Protein AF-A0A6V8P8W8-F1 (afdb_monomer)

Secondary structure (DSSP, 8-state):
-EEEEEEEETTEEEEEEEE--TT---SHHHHHHHHHHHS-S-HHHHHHHHHHHHHHHTT-S-SSS--GGGS-HHHHHHHHHHTT-----EEEEEE-------

Nearest PDB structures (foldseek):
  4ym7-assembly2_BA  TM=2.362E-01  e=5.178E-01  Saccharomyces cerevisiae
  4c2m-assembly1_A  TM=2.405E-01  e=5.519E-01  Saccharomyces cerevisiae
  3pnd-assembly1_A  TM=4.624E-01  e=9.126E+00  Salmonella enterica subsp. enterica serovar Typhimurium

Sequence (102 aa):
MVIRVTGVKSEEGIEYTISYPYTHFITEEERLEIYKKFGTINIWVGLPAIVGAKMCVEGEAEKGVIGPECLDPIKFLKKMADMGAPVKFRETVSKEIIISQK

Organism: NCBI:txid2754717

Mean predicted aligned error: 5.86 Å

Radius of gyration: 18.06 Å; Cα contacts (8 Å, |Δi|>4): 101; chains: 1; bounding box: 49×24×55 Å

Solvent-accessible surface area (backbone atoms only — not comparable to full-atom values): 6368 Å² total; per-residue (Å²): 85,74,49,76,47,75,51,72,57,94,91,34,53,34,37,44,33,45,33,36,69,86,57,75,54,77,43,71,63,58,39,49,54,39,25,74,74,67,78,42,76,74,46,86,60,59,49,57,52,52,48,52,51,49,33,51,75,72,64,67,38,80,87,77,96,74,60,80,86,67,41,57,63,68,61,52,52,47,50,43,38,75,74,67,44,90,81,70,72,48,77,47,80,49,70,69,85,85,85,81,86,133

pLDDT: mean 87.24, std 9.89, range [54.19, 97.19]

Foldseek 3Di:
DKDWDWDADPNWTKIKIKDDPPCVVVDPVSQVVCCVLPVHSPCVVVLLVVLVVVCVVVVQFDDDDDDPVRGDVVSSLVVSVVSPDPSDIDMDMDTDDDDDDD

Structure (mmCIF, N/CA/C/O backbone):
data_AF-A0A6V8P8W8-F1
#
_entry.id   AF-A0A6V8P8W8-F1
#
loop_
_atom_site.group_PDB
_atom_site.id
_atom_site.type_symbol
_atom_site.label_atom_id
_atom_site.label_alt_id
_atom_site.label_comp_id
_atom_site.label_asym_id
_atom_site.label_entity_id
_atom_site.label_seq_id
_atom_site.pdbx_PDB_ins_code
_atom_site.Cartn_x
_atom_site.Cartn_y
_atom_site.Cartn_z
_atom_site.occupancy
_atom_site.B_iso_or_equiv
_atom_site.auth_seq_id
_atom_site.auth_comp_id
_atom_site.auth_asym_id
_atom_site.auth_atom_id
_atom_site.pdbx_PDB_model_num
ATOM 1 N N . MET A 1 1 ? 10.810 -2.804 3.176 1.00 77.00 1 MET A N 1
ATOM 2 C CA . MET A 1 1 ? 10.530 -3.560 1.941 1.00 77.00 1 MET A CA 1
ATOM 3 C C . MET A 1 1 ? 11.041 -2.769 0.750 1.00 77.00 1 MET A C 1
ATOM 5 O O . MET A 1 1 ? 10.954 -1.549 0.767 1.00 77.00 1 MET A O 1
ATOM 9 N N . VAL A 1 2 ? 11.603 -3.435 -0.253 1.00 87.12 2 VAL A N 1
ATOM 10 C CA . VAL A 1 2 ? 12.023 -2.805 -1.510 1.00 87.12 2 VAL A CA 1
ATOM 11 C C . VAL A 1 2 ? 11.458 -3.643 -2.647 1.00 87.12 2 VAL A C 1
ATOM 13 O O . VAL A 1 2 ? 11.590 -4.862 -2.617 1.00 87.12 2 VAL A O 1
ATOM 16 N N . ILE A 1 3 ? 10.817 -2.990 -3.608 1.00 91.06 3 ILE A N 1
ATOM 17 C CA . ILE A 1 3 ? 10.306 -3.584 -4.839 1.00 91.06 3 ILE A CA 1
ATOM 18 C C . ILE A 1 3 ? 11.128 -2.996 -5.979 1.00 91.06 3 ILE A C 1
ATOM 20 O O . ILE A 1 3 ? 11.268 -1.777 -6.071 1.00 91.06 3 ILE A O 1
ATOM 24 N N . ARG A 1 4 ? 11.682 -3.862 -6.826 1.00 95.12 4 ARG A N 1
ATOM 25 C CA . ARG A 1 4 ? 12.401 -3.471 -8.039 1.00 95.12 4 ARG A CA 1
ATOM 26 C C . ARG A 1 4 ? 11.689 -4.055 -9.242 1.00 95.12 4 ARG A C 1
ATOM 28 O O . ARG A 1 4 ? 11.331 -5.230 -9.222 1.00 95.12 4 ARG A O 1
ATOM 35 N N . VAL A 1 5 ? 11.493 -3.232 -10.259 1.00 94.31 5 VAL A N 1
ATOM 36 C CA . VAL A 1 5 ? 10.854 -3.603 -11.516 1.00 94.31 5 VAL A CA 1
ATOM 37 C C . VAL A 1 5 ? 11.754 -3.132 -12.644 1.00 94.31 5 VAL A C 1
ATOM 39 O O . VAL A 1 5 ? 12.014 -1.938 -12.771 1.00 94.31 5 VAL A O 1
ATOM 42 N N . THR A 1 6 ? 12.227 -4.066 -13.459 1.00 94.88 6 THR A N 1
ATOM 43 C CA . THR A 1 6 ? 12.979 -3.777 -14.681 1.00 94.88 6 THR A CA 1
ATOM 44 C C . THR A 1 6 ? 12.064 -3.917 -15.891 1.00 94.88 6 THR A C 1
ATOM 46 O O . THR A 1 6 ? 11.154 -4.747 -15.913 1.00 94.88 6 THR A O 1
ATOM 49 N N . GLY A 1 7 ? 12.283 -3.086 -16.903 1.00 92.88 7 GLY A N 1
ATOM 50 C CA . GLY A 1 7 ? 11.491 -3.112 -18.123 1.00 92.88 7 GLY A CA 1
ATOM 51 C C . GLY A 1 7 ? 12.074 -2.232 -19.217 1.00 92.88 7 GLY A C 1
ATOM 52 O O . GLY A 1 7 ? 13.188 -1.722 -19.104 1.00 92.88 7 GLY A O 1
ATOM 53 N N . VAL A 1 8 ? 11.298 -2.056 -20.282 1.00 92.19 8 VAL A N 1
ATOM 54 C CA . VAL A 1 8 ? 11.647 -1.196 -21.415 1.00 92.19 8 VAL A CA 1
ATOM 55 C C . VAL A 1 8 ? 10.609 -0.089 -21.523 1.00 92.19 8 VAL A C 1
ATOM 57 O O . VAL A 1 8 ? 9.407 -0.359 -21.531 1.00 92.19 8 VAL A O 1
ATOM 60 N N . LYS A 1 9 ? 11.062 1.160 -21.623 1.00 88.31 9 LYS A N 1
ATOM 61 C CA . LYS A 1 9 ? 10.210 2.327 -21.864 1.00 88.31 9 LYS A CA 1
ATOM 62 C C . LYS A 1 9 ? 10.820 3.140 -22.994 1.00 88.31 9 LYS A C 1
ATOM 64 O O . LYS A 1 9 ? 11.960 3.566 -22.883 1.00 88.31 9 LYS A O 1
ATOM 69 N N . SER A 1 10 ? 10.065 3.343 -24.074 1.00 88.25 10 SER A N 1
ATOM 70 C CA . SER A 1 10 ? 10.552 4.057 -25.265 1.00 88.25 10 SER A CA 1
ATOM 71 C C . SER A 1 10 ? 11.868 3.481 -25.815 1.00 88.25 10 SER A C 1
ATOM 73 O O . SER A 1 10 ? 12.787 4.234 -26.099 1.00 88.25 10 SER A O 1
ATOM 75 N N . GLU A 1 11 ? 11.957 2.147 -25.921 1.00 87.00 11 GLU A N 1
ATOM 76 C CA . GLU A 1 11 ? 13.149 1.392 -26.373 1.00 87.00 11 GLU A CA 1
ATOM 77 C C . GLU A 1 11 ? 14.359 1.426 -25.421 1.00 87.00 11 GLU A C 1
ATOM 79 O O . GLU A 1 11 ? 15.378 0.791 -25.684 1.00 87.00 11 GLU A O 1
ATOM 84 N N . GLU A 1 12 ? 14.242 2.088 -24.271 1.00 86.94 12 GLU A N 1
ATOM 85 C CA . GLU A 1 12 ? 15.320 2.219 -23.296 1.00 86.94 12 GLU A CA 1
ATOM 86 C C . GLU A 1 12 ? 15.095 1.288 -22.101 1.00 86.94 12 GLU A C 1
ATOM 88 O O . GLU A 1 12 ? 13.990 1.212 -21.550 1.00 86.94 12 GLU A O 1
ATOM 93 N N . GLY A 1 13 ? 16.154 0.594 -21.676 1.00 89.81 13 GLY A N 1
ATOM 94 C CA . GLY A 1 13 ? 16.150 -0.185 -20.440 1.00 89.81 13 GLY A CA 1
ATOM 95 C C . GLY A 1 13 ? 15.994 0.731 -19.225 1.00 89.81 13 GLY A C 1
ATOM 96 O O . GLY A 1 13 ? 16.778 1.664 -19.029 1.00 89.81 13 GLY A O 1
ATOM 97 N N . ILE A 1 14 ? 14.974 0.468 -18.409 1.00 94.69 14 ILE A N 1
ATOM 98 C CA . ILE A 1 14 ? 14.644 1.252 -17.218 1.00 94.69 14 ILE A CA 1
ATOM 99 C C . ILE A 1 14 ? 14.420 0.331 -16.020 1.00 94.69 14 ILE A C 1
ATOM 101 O O . ILE A 1 14 ? 13.804 -0.731 -16.131 1.00 94.69 14 ILE A O 1
ATOM 105 N N . GLU A 1 15 ? 14.899 0.752 -14.855 1.00 95.50 15 GLU A N 1
ATOM 106 C CA . GLU A 1 15 ? 14.595 0.125 -13.575 1.00 95.50 15 GLU A CA 1
ATOM 107 C C . GLU A 1 1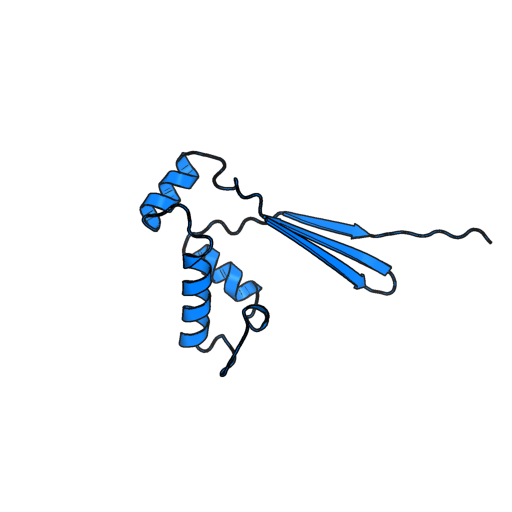5 ? 13.877 1.137 -12.678 1.00 95.50 15 GLU A C 1
ATOM 109 O O . GLU A 1 15 ? 14.354 2.245 -12.418 1.00 95.50 15 GLU A O 1
ATOM 114 N N . TYR A 1 16 ? 12.710 0.731 -12.189 1.00 94.75 16 TYR A N 1
ATOM 115 C CA . TYR A 1 16 ? 11.974 1.418 -11.143 1.00 94.75 16 TYR A CA 1
ATOM 116 C C . TYR A 1 16 ? 12.194 0.688 -9.825 1.00 94.75 16 TYR A C 1
ATOM 118 O O . TYR A 1 16 ? 11.920 -0.506 -9.700 1.00 94.75 16 TYR A O 1
ATOM 126 N N . THR A 1 17 ? 12.649 1.417 -8.814 1.00 94.06 17 THR A N 1
ATOM 127 C CA . THR A 1 17 ? 12.751 0.921 -7.446 1.00 94.06 17 THR A CA 1
ATOM 128 C C . THR A 1 17 ? 11.816 1.715 -6.549 1.00 94.06 17 THR A C 1
ATOM 130 O O . THR A 1 17 ? 12.002 2.915 -6.354 1.00 94.06 17 THR A O 1
ATOM 133 N N . ILE A 1 18 ? 10.848 1.035 -5.939 1.00 91.50 18 ILE A N 1
ATOM 134 C CA . ILE A 1 18 ? 10.064 1.578 -4.832 1.00 91.50 18 ILE A CA 1
ATOM 135 C C . ILE A 1 18 ? 10.620 0.999 -3.542 1.00 91.50 18 ILE A C 1
ATOM 137 O O . ILE A 1 18 ? 10.649 -0.211 -3.325 1.00 91.50 18 ILE A O 1
ATOM 141 N N . SER A 1 19 ? 11.053 1.880 -2.655 1.00 87.50 19 SER A N 1
ATOM 142 C CA . SER A 1 19 ? 11.508 1.519 -1.324 1.00 87.50 19 SER A CA 1
ATOM 143 C C . SER A 1 19 ? 10.532 2.036 -0.279 1.00 87.50 19 SER A C 1
ATOM 145 O O . SER A 1 19 ? 10.142 3.202 -0.254 1.00 87.50 19 SER A O 1
ATOM 147 N N . TYR A 1 20 ? 10.145 1.117 0.590 1.00 77.31 20 TYR A N 1
ATOM 148 C CA . TYR A 1 20 ? 9.385 1.367 1.793 1.00 77.31 20 TYR A CA 1
ATOM 149 C C . TYR A 1 20 ? 10.303 1.037 2.977 1.00 77.31 20 TYR A C 1
ATOM 151 O O . TYR A 1 20 ? 10.386 -0.131 3.388 1.00 77.31 20 TYR A O 1
ATOM 159 N N . PRO A 1 21 ? 11.103 1.991 3.481 1.00 68.12 21 PRO A N 1
ATOM 160 C CA . PRO A 1 21 ? 11.952 1.719 4.627 1.00 68.12 21 PRO A CA 1
ATOM 161 C C . PRO A 1 21 ? 11.039 1.425 5.820 1.00 68.12 21 PRO A C 1
ATOM 163 O O . PRO A 1 21 ? 10.175 2.214 6.187 1.00 68.12 21 PRO A O 1
ATOM 166 N N . TYR A 1 22 ? 11.219 0.241 6.407 1.00 57.12 22 TYR A N 1
ATOM 167 C CA . TYR A 1 22 ? 10.373 -0.306 7.478 1.00 57.12 22 TYR A CA 1
ATOM 168 C C . TYR A 1 22 ? 10.378 0.567 8.755 1.00 57.12 22 TYR A C 1
ATOM 170 O O . TYR A 1 22 ? 9.625 0.330 9.691 1.00 57.12 22 TYR A O 1
ATOM 178 N N . THR A 1 23 ? 11.231 1.591 8.782 1.00 55.34 23 THR A N 1
ATOM 179 C CA . THR A 1 23 ? 11.492 2.523 9.878 1.00 55.34 23 THR A CA 1
ATOM 180 C C . THR A 1 23 ? 10.789 3.875 9.709 1.00 55.34 23 THR A C 1
ATOM 182 O O .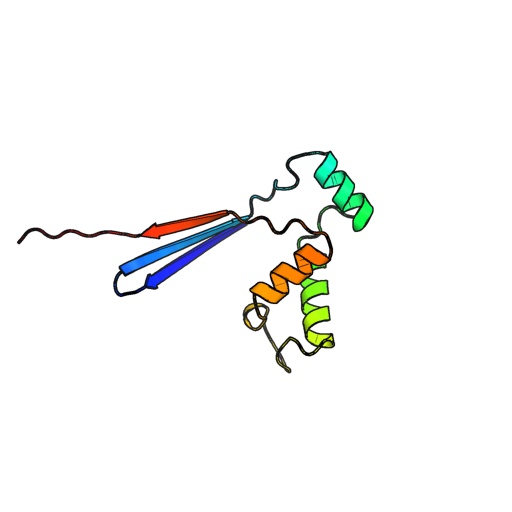 THR A 1 23 ? 11.219 4.852 10.307 1.00 55.34 23 THR A O 1
ATOM 185 N N . HIS A 1 24 ? 9.736 3.983 8.891 1.00 54.28 24 HIS A N 1
ATOM 186 C CA . HIS A 1 24 ? 9.031 5.258 8.688 1.00 54.28 24 HIS A CA 1
ATOM 187 C C . HIS A 1 24 ? 8.123 5.711 9.836 1.00 54.28 24 HIS A C 1
ATOM 189 O O . HIS A 1 24 ? 7.559 6.794 9.736 1.00 54.28 24 HIS A O 1
ATOM 195 N N . PHE A 1 25 ? 8.028 4.953 10.929 1.00 59.84 25 PHE A N 1
ATOM 196 C CA . PHE A 1 25 ? 7.835 5.613 12.215 1.00 59.84 25 PHE A CA 1
ATOM 197 C C . PHE A 1 25 ? 9.224 6.022 12.698 1.00 59.84 25 PHE A C 1
ATOM 199 O O . PHE A 1 25 ? 9.901 5.277 13.412 1.00 59.84 25 PHE A O 1
ATOM 206 N N . ILE A 1 26 ? 9.693 7.143 12.158 1.00 61.78 26 ILE A N 1
ATOM 207 C CA . ILE A 1 26 ? 11.057 7.636 12.349 1.00 61.78 26 ILE A CA 1
ATOM 208 C C . ILE A 1 26 ? 11.234 8.032 13.815 1.00 61.78 26 ILE A C 1
ATOM 210 O O . ILE A 1 26 ? 12.332 7.915 14.360 1.00 61.78 26 ILE A O 1
ATOM 214 N N . THR A 1 27 ? 10.140 8.442 14.460 1.00 77.81 27 THR A N 1
ATOM 215 C CA . THR A 1 27 ? 10.130 8.887 15.847 1.00 77.81 27 THR A CA 1
ATOM 216 C C . THR A 1 27 ? 9.161 8.077 16.709 1.00 77.81 27 THR A C 1
ATOM 218 O O . THR A 1 27 ? 8.250 7.397 16.222 1.00 77.81 27 THR A O 1
ATOM 221 N N . GLU A 1 28 ? 9.371 8.123 18.022 1.00 85.88 28 GLU A N 1
ATOM 222 C CA . GLU A 1 28 ? 8.485 7.483 18.997 1.00 85.88 28 GLU A CA 1
ATOM 223 C C . GLU A 1 28 ? 7.083 8.104 18.976 1.00 85.88 28 GLU A C 1
ATOM 225 O O . GLU A 1 28 ? 6.094 7.395 19.172 1.00 85.88 28 GLU A O 1
ATOM 230 N N . GLU A 1 29 ? 6.980 9.394 18.653 1.00 87.75 29 GLU A N 1
ATOM 231 C CA . GLU A 1 29 ? 5.717 10.115 18.505 1.00 87.75 29 GLU A CA 1
ATOM 232 C C . GLU A 1 29 ? 4.890 9.559 17.343 1.00 87.75 29 GLU A C 1
ATOM 234 O O . GLU A 1 29 ? 3.725 9.219 17.548 1.00 87.75 29 GLU A O 1
ATOM 239 N N . GLU A 1 30 ? 5.491 9.365 16.160 1.00 82.25 30 GLU A N 1
ATOM 240 C CA . GLU A 1 30 ? 4.793 8.768 15.008 1.00 82.25 30 GLU A CA 1
ATOM 241 C C . GLU A 1 30 ? 4.295 7.345 15.340 1.00 82.25 30 GLU A C 1
ATOM 243 O O . GLU A 1 30 ? 3.179 6.964 14.975 1.00 82.25 30 GLU A O 1
ATOM 248 N N . ARG A 1 31 ? 5.081 6.553 16.089 1.00 83.31 31 ARG A N 1
ATOM 249 C CA . ARG A 1 31 ? 4.659 5.214 16.557 1.00 83.31 31 ARG A CA 1
ATOM 250 C C . ARG A 1 31 ? 3.483 5.304 17.520 1.00 83.31 31 ARG A C 1
ATOM 252 O O . ARG A 1 31 ? 2.548 4.506 17.423 1.00 83.31 31 ARG A O 1
ATOM 259 N N . LEU A 1 32 ? 3.539 6.245 18.460 1.00 88.31 32 LEU A N 1
ATOM 260 C CA . LEU A 1 32 ? 2.518 6.430 19.481 1.00 88.31 32 LEU A CA 1
ATOM 261 C C . LEU A 1 32 ? 1.198 6.920 18.879 1.00 88.31 32 LEU A C 1
ATOM 263 O O . LEU A 1 32 ? 0.142 6.444 19.291 1.00 88.31 32 LEU A O 1
ATOM 267 N N . GLU A 1 33 ? 1.231 7.830 17.906 1.00 87.06 33 GLU A N 1
ATOM 268 C CA . GLU A 1 33 ? 0.035 8.293 17.189 1.00 87.06 33 GLU A CA 1
ATOM 269 C C . GLU A 1 33 ? -0.679 7.139 16.481 1.00 87.06 33 GLU A C 1
ATOM 271 O O . GLU A 1 33 ? -1.898 6.983 16.590 1.00 87.06 33 GLU A O 1
ATOM 276 N N . ILE A 1 34 ? 0.090 6.274 15.825 1.00 86.25 34 ILE A N 1
ATOM 277 C CA . ILE A 1 34 ? -0.431 5.109 15.108 1.00 86.25 34 ILE A CA 1
ATOM 278 C C . ILE A 1 34 ? -1.003 4.087 16.085 1.00 86.25 34 ILE A C 1
ATOM 280 O O . ILE A 1 34 ? -2.125 3.615 15.892 1.00 86.25 34 ILE A O 1
ATOM 284 N N . TYR A 1 35 ? -0.293 3.811 17.180 1.00 88.62 35 TYR A N 1
ATOM 285 C CA . TYR A 1 35 ? -0.800 2.944 18.239 1.00 88.62 35 TYR A CA 1
ATOM 286 C C . TYR A 1 35 ? -2.097 3.486 18.853 1.00 88.62 35 TYR A C 1
ATOM 288 O O . TYR A 1 35 ? -3.055 2.735 19.013 1.00 88.62 35 TYR A O 1
ATOM 296 N N . LYS A 1 36 ? -2.178 4.790 19.143 1.00 90.81 36 LYS A N 1
ATOM 297 C CA . LYS A 1 36 ? -3.401 5.426 19.663 1.00 90.81 36 LYS A CA 1
ATOM 298 C C . LYS A 1 36 ? -4.575 5.308 18.690 1.00 90.81 36 LYS A C 1
ATOM 300 O O . LYS A 1 36 ? -5.709 5.160 19.134 1.00 90.81 36 LYS A O 1
ATOM 305 N N . LYS A 1 37 ? -4.314 5.375 17.382 1.00 88.12 37 LYS A N 1
ATOM 306 C CA . LYS A 1 37 ? -5.352 5.327 16.346 1.00 88.12 37 LYS A CA 1
ATOM 307 C C . LYS A 1 37 ? -5.839 3.911 16.036 1.00 88.12 37 LYS A C 1
ATOM 309 O O . LYS A 1 37 ? -7.032 3.717 15.828 1.00 88.12 37 LYS A O 1
ATOM 314 N N . PHE A 1 38 ? -4.933 2.936 15.996 1.00 87.62 38 PHE A N 1
ATOM 315 C CA . PHE A 1 38 ? -5.228 1.586 15.501 1.00 87.62 38 PHE A CA 1
ATOM 316 C C . PHE A 1 38 ? -5.074 0.479 16.553 1.00 87.62 38 PHE A C 1
ATOM 318 O O . PHE A 1 38 ? -5.351 -0.681 16.261 1.00 87.62 38 PHE A O 1
ATOM 325 N N . GLY A 1 39 ? -4.596 0.796 17.759 1.00 89.69 39 GLY A N 1
ATOM 326 C CA . GLY A 1 39 ? -4.288 -0.181 18.811 1.00 89.69 39 GLY A CA 1
ATOM 327 C C . GLY A 1 39 ? -3.055 -1.047 18.522 1.00 89.69 39 GLY A C 1
ATOM 328 O O . GLY A 1 39 ? -2.759 -1.979 19.263 1.00 89.69 39 GLY A O 1
ATOM 329 N N . THR A 1 40 ? -2.333 -0.772 17.433 1.00 86.56 40 THR A N 1
ATOM 330 C CA . THR A 1 40 ? -1.142 -1.509 17.006 1.00 86.56 40 THR A CA 1
ATOM 331 C C . THR A 1 40 ? -0.238 -0.620 16.163 1.00 86.56 40 THR A C 1
ATOM 333 O O . THR A 1 40 ? -0.702 0.310 15.510 1.00 86.56 40 THR A O 1
ATOM 336 N N . ILE A 1 41 ? 1.057 -0.934 16.144 1.00 82.00 41 ILE A N 1
ATOM 337 C CA . ILE A 1 41 ? 2.030 -0.322 15.227 1.00 82.00 41 ILE A CA 1
ATOM 338 C C . ILE A 1 41 ? 2.227 -1.149 13.949 1.00 82.00 41 ILE A C 1
ATOM 340 O O . ILE A 1 41 ? 2.811 -0.667 12.982 1.00 82.00 41 ILE A O 1
ATOM 344 N N . ASN A 1 42 ? 1.738 -2.395 13.915 1.00 81.00 42 ASN A N 1
ATOM 345 C CA . ASN A 1 42 ? 1.895 -3.292 12.769 1.00 81.00 42 ASN A CA 1
ATOM 346 C C . ASN A 1 42 ? 0.721 -3.164 11.783 1.00 81.00 42 ASN A C 1
ATOM 348 O O . ASN A 1 42 ? 0.019 -4.128 11.479 1.00 81.00 42 ASN A O 1
ATOM 352 N N . ILE A 1 43 ? 0.475 -1.940 11.315 1.00 83.38 43 ILE A N 1
ATOM 353 C CA . ILE A 1 43 ? -0.682 -1.619 10.467 1.00 83.38 43 ILE A CA 1
ATOM 354 C C . ILE A 1 43 ? -0.518 -2.070 9.007 1.00 83.38 43 ILE A C 1
ATOM 356 O O . ILE A 1 43 ? -1.497 -2.113 8.270 1.00 83.38 43 ILE A O 1
ATOM 360 N N . TRP A 1 44 ? 0.692 -2.452 8.588 1.00 80.44 44 TRP A N 1
ATOM 361 C CA . TRP A 1 44 ? 1.050 -2.733 7.187 1.00 80.44 44 TRP A CA 1
ATOM 362 C C . TRP A 1 44 ? 0.455 -4.019 6.610 1.00 80.44 44 TRP A C 1
ATOM 364 O O . TRP A 1 44 ? 0.593 -4.266 5.419 1.00 80.44 44 TRP A O 1
ATOM 374 N N . VAL A 1 45 ? -0.209 -4.832 7.431 1.00 83.38 45 VAL A N 1
ATOM 375 C CA . VAL A 1 45 ? -0.979 -6.000 6.974 1.00 83.38 45 VAL A CA 1
ATOM 376 C C . VAL A 1 45 ? -2.474 -5.730 7.116 1.00 83.38 45 VAL A C 1
ATOM 378 O O . VAL A 1 45 ? -3.231 -5.869 6.158 1.00 83.38 45 VAL A O 1
ATOM 381 N N . GLY A 1 46 ? -2.895 -5.296 8.308 1.00 88.19 46 GLY A N 1
ATOM 382 C CA . GLY A 1 46 ? -4.308 -5.091 8.618 1.00 88.19 46 GLY A CA 1
ATOM 383 C C . GLY A 1 46 ? -4.944 -3.951 7.826 1.00 88.19 46 GLY A C 1
ATOM 384 O O . GLY A 1 46 ? -6.036 -4.119 7.289 1.00 88.19 46 GLY A O 1
ATOM 385 N N . LEU A 1 47 ? -4.268 -2.805 7.706 1.00 89.69 47 LEU A N 1
ATOM 386 C CA . LEU A 1 47 ? -4.840 -1.654 7.013 1.00 89.69 47 LEU A CA 1
ATOM 387 C C . LEU A 1 47 ? -5.000 -1.890 5.500 1.00 89.69 47 LEU A C 1
ATOM 389 O O . LEU A 1 47 ? -6.100 -1.638 5.008 1.00 89.69 47 LEU A O 1
ATOM 393 N N . PRO A 1 48 ? -4.001 -2.422 4.762 1.00 91.38 48 PRO A N 1
ATOM 394 C CA . PRO A 1 48 ? -4.193 -2.816 3.366 1.00 91.38 48 PRO A CA 1
ATOM 395 C C . PRO A 1 48 ? -5.370 -3.773 3.155 1.00 91.38 48 PRO A C 1
ATOM 397 O O . PRO A 1 48 ? -6.149 -3.582 2.222 1.00 91.38 48 PRO A O 1
ATOM 400 N N . ALA A 1 49 ? -5.544 -4.762 4.040 1.00 93.3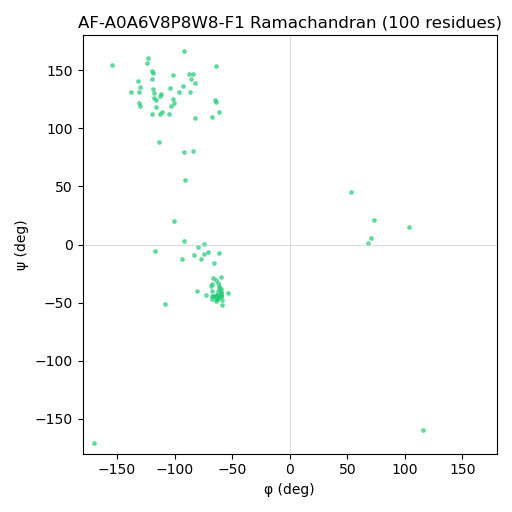8 49 ALA A N 1
ATOM 401 C CA . ALA A 1 49 ? -6.658 -5.704 3.958 1.00 93.38 49 ALA A CA 1
ATOM 402 C C . ALA A 1 49 ? -8.018 -5.007 4.141 1.00 93.38 49 ALA A C 1
ATOM 404 O O . ALA A 1 49 ? -8.943 -5.244 3.366 1.00 93.38 49 ALA A O 1
ATOM 405 N N . ILE A 1 50 ? -8.129 -4.105 5.123 1.00 93.38 50 ILE A N 1
ATOM 406 C CA . ILE A 1 50 ? -9.345 -3.314 5.366 1.00 93.38 50 ILE A CA 1
ATOM 407 C C . ILE A 1 50 ? -9.652 -2.404 4.174 1.00 93.38 50 ILE A C 1
ATOM 409 O O . ILE A 1 50 ? -10.800 -2.338 3.737 1.00 93.38 50 ILE A O 1
ATOM 413 N N . VAL A 1 51 ? -8.647 -1.709 3.636 1.00 95.25 51 VAL A N 1
ATOM 414 C CA . VAL A 1 51 ? -8.827 -0.810 2.488 1.00 95.25 51 VAL A CA 1
ATOM 415 C C . VAL A 1 51 ? -9.251 -1.585 1.244 1.00 95.25 51 VAL A C 1
ATOM 417 O O . VAL A 1 51 ? -10.206 -1.175 0.587 1.00 95.25 51 VAL A O 1
ATOM 420 N N . GLY A 1 52 ? -8.619 -2.727 0.961 1.00 95.75 52 GLY A N 1
ATOM 421 C CA . GLY A 1 52 ? -9.021 -3.604 -0.141 1.00 95.75 52 GLY A CA 1
ATOM 422 C C . GLY A 1 52 ? -10.465 -4.084 0.015 1.00 95.75 52 GLY A C 1
ATOM 423 O O . GLY A 1 52 ? -11.269 -3.933 -0.902 1.00 95.75 52 GLY A O 1
ATOM 424 N N . ALA A 1 53 ? -10.838 -4.558 1.208 1.00 95.94 53 ALA A N 1
ATOM 425 C CA . ALA A 1 53 ? -12.213 -4.961 1.499 1.00 95.94 53 ALA A CA 1
ATOM 426 C C . ALA A 1 53 ? -13.212 -3.803 1.321 1.00 95.94 53 ALA A C 1
ATOM 428 O O . ALA A 1 53 ? -14.282 -3.992 0.744 1.00 95.94 53 ALA A O 1
ATOM 429 N N . LYS A 1 54 ? -12.859 -2.593 1.769 1.00 96.50 54 LYS A N 1
ATOM 430 C CA . LYS A 1 54 ? -13.692 -1.393 1.618 1.00 96.50 54 LYS A CA 1
ATOM 431 C C . LYS A 1 54 ? -13.898 -1.033 0.147 1.00 96.50 54 LYS A C 1
ATOM 433 O O . LYS A 1 54 ? -15.034 -0.788 -0.240 1.00 96.50 54 LYS A O 1
ATOM 438 N N . MET A 1 55 ? -12.849 -1.084 -0.675 1.00 97.19 55 MET A N 1
ATOM 439 C CA . MET A 1 55 ? -12.963 -0.874 -2.125 1.00 97.19 55 MET A CA 1
ATOM 440 C C . MET A 1 55 ? -13.893 -1.901 -2.783 1.00 97.19 55 MET A C 1
ATOM 442 O O . MET A 1 55 ? -14.725 -1.522 -3.605 1.00 97.19 55 MET A O 1
ATOM 446 N N . CYS A 1 56 ? -13.823 -3.176 -2.381 1.00 96.12 56 CYS A N 1
ATOM 447 C CA . CYS A 1 56 ? -14.743 -4.206 -2.872 1.00 96.12 56 CYS A CA 1
ATOM 448 C C . CYS A 1 56 ? -16.204 -3.908 -2.502 1.00 96.12 56 CYS A C 1
ATOM 450 O O . CYS A 1 56 ? -17.089 -4.005 -3.351 1.00 96.12 56 CYS A O 1
ATOM 452 N N . VAL A 1 57 ? -16.468 -3.527 -1.248 1.00 96.31 57 VAL A N 1
ATOM 453 C CA . VAL A 1 57 ? -17.828 -3.225 -0.763 1.00 96.31 57 VAL A CA 1
ATOM 454 C C . VAL A 1 57 ? -18.393 -1.949 -1.400 1.00 96.31 57 VAL A C 1
ATOM 456 O O . VAL A 1 57 ? -19.584 -1.889 -1.691 1.00 96.31 57 VAL A O 1
ATOM 459 N N . GLU A 1 58 ? -17.552 -0.946 -1.655 1.00 96.25 58 GLU A N 1
ATOM 460 C CA . GLU A 1 58 ? -17.941 0.334 -2.270 1.00 96.25 58 GLU A CA 1
ATOM 461 C C . GLU A 1 58 ? -18.101 0.251 -3.801 1.00 96.25 58 GLU A C 1
ATOM 463 O O . GLU A 1 58 ? -18.481 1.234 -4.433 1.00 96.25 58 GLU A O 1
ATOM 468 N N . GLY A 1 59 ? -17.848 -0.915 -4.408 1.00 95.62 59 GLY A N 1
ATOM 469 C CA . GLY A 1 59 ? -17.935 -1.101 -5.859 1.00 95.62 59 GLY A CA 1
ATOM 470 C C . GLY A 1 59 ? -16.792 -0.438 -6.632 1.00 95.62 59 GLY A C 1
ATOM 471 O O . GLY A 1 59 ? -16.924 -0.174 -7.824 1.00 95.62 59 GLY A O 1
ATOM 472 N N . GLU A 1 60 ? -15.672 -0.163 -5.962 1.00 96.19 60 GLU A N 1
ATOM 473 C CA . GLU A 1 60 ? -14.466 0.428 -6.554 1.00 96.19 60 GLU A CA 1
ATOM 474 C C . GLU A 1 60 ? -13.453 -0.623 -7.041 1.00 96.19 60 GLU A C 1
ATOM 476 O O . GLU A 1 60 ? -12.367 -0.267 -7.498 1.00 96.19 60 GLU A O 1
ATOM 481 N N . ALA A 1 61 ? -13.797 -1.907 -6.937 1.00 95.88 61 ALA A N 1
ATOM 482 C CA . ALA A 1 61 ? -13.014 -3.033 -7.429 1.00 95.88 61 ALA A CA 1
ATOM 483 C C . ALA A 1 61 ? -13.849 -3.899 -8.382 1.00 95.88 61 ALA A C 1
ATOM 485 O O . ALA A 1 61 ? -15.083 -3.922 -8.309 1.00 95.88 61 ALA A O 1
ATOM 486 N N . GLU A 1 62 ? -13.172 -4.635 -9.262 1.00 93.25 62 GLU A N 1
ATOM 487 C CA . GLU A 1 62 ? -13.828 -5.626 -10.111 1.00 93.25 62 GLU A CA 1
ATOM 488 C C . GLU A 1 62 ? -14.440 -6.767 -9.282 1.00 93.25 62 GLU A C 1
ATOM 490 O O . GLU A 1 62 ? -14.004 -7.082 -8.173 1.00 93.25 62 GLU A O 1
ATOM 495 N N . LYS A 1 63 ? -15.484 -7.399 -9.826 1.00 92.62 63 LYS A N 1
ATOM 496 C CA . LYS A 1 63 ? -16.147 -8.546 -9.193 1.00 92.62 63 LYS A CA 1
ATOM 497 C C . LYS A 1 63 ? -15.463 -9.848 -9.597 1.00 92.62 63 LYS A C 1
ATOM 499 O O . LYS A 1 63 ? -15.081 -10.014 -10.748 1.00 92.62 63 LYS A O 1
ATOM 504 N N . GLY A 1 64 ? -15.440 -10.810 -8.678 1.00 93.56 64 GLY A N 1
ATOM 505 C CA . GLY A 1 64 ? -14.883 -12.142 -8.905 1.00 93.56 64 GLY A CA 1
ATOM 506 C C . GLY A 1 64 ? -13.671 -12.407 -8.021 1.00 93.56 64 GLY A C 1
ATOM 507 O O . GLY A 1 64 ? -13.502 -11.774 -6.979 1.00 93.56 64 GLY A O 1
ATOM 508 N N . VAL A 1 65 ? -12.847 -13.373 -8.423 1.00 95.44 65 VAL A N 1
ATOM 509 C CA . VAL A 1 65 ? -11.568 -13.645 -7.759 1.00 95.44 65 VAL A CA 1
ATOM 510 C C . VAL A 1 65 ? -10.543 -12.664 -8.313 1.00 95.44 65 VAL A C 1
ATOM 512 O O . VAL A 1 65 ? -10.158 -12.779 -9.473 1.00 95.44 65 VAL A O 1
ATOM 515 N N . ILE A 1 66 ? -10.131 -11.701 -7.492 1.00 95.00 66 ILE A N 1
ATOM 516 C CA . ILE A 1 66 ? -9.182 -10.651 -7.873 1.00 95.00 66 ILE A CA 1
ATOM 517 C C . ILE A 1 66 ? -7.931 -10.695 -6.997 1.00 95.00 66 ILE A C 1
ATOM 519 O O . ILE A 1 66 ? -7.993 -11.065 -5.821 1.00 95.00 66 ILE A O 1
ATOM 523 N N . GLY A 1 67 ? -6.805 -10.289 -7.576 1.00 93.88 67 GLY A N 1
ATOM 524 C CA . GLY A 1 67 ? -5.585 -9.966 -6.844 1.00 93.88 67 GLY A CA 1
ATOM 525 C C . GLY A 1 67 ? -5.518 -8.475 -6.481 1.00 93.88 67 GLY 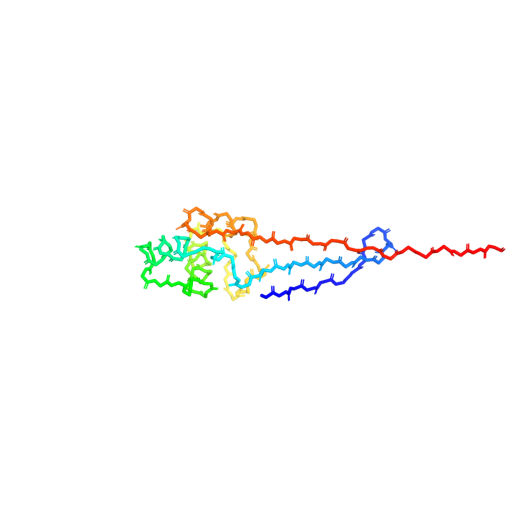A C 1
ATOM 526 O O . GLY A 1 67 ? -6.293 -7.669 -7.006 1.00 93.88 67 GLY A O 1
ATOM 527 N N . PRO A 1 68 ? -4.604 -8.068 -5.583 1.00 92.56 68 PRO A N 1
ATOM 528 C CA . PRO A 1 68 ? -4.383 -6.657 -5.255 1.00 92.56 68 PRO A CA 1
ATOM 529 C C . PRO A 1 68 ? -3.953 -5.809 -6.464 1.00 92.56 68 PRO A C 1
ATOM 531 O O . PRO A 1 68 ? -4.250 -4.619 -6.506 1.00 92.56 68 PRO A O 1
ATOM 534 N N . GLU A 1 69 ? -3.293 -6.406 -7.457 1.00 92.56 69 GLU A N 1
ATOM 535 C CA . GLU A 1 69 ? -2.904 -5.771 -8.720 1.00 92.56 69 GLU A CA 1
ATOM 536 C C . GLU A 1 69 ? -4.099 -5.368 -9.598 1.00 92.56 69 GLU A C 1
ATOM 538 O O . GLU A 1 69 ? 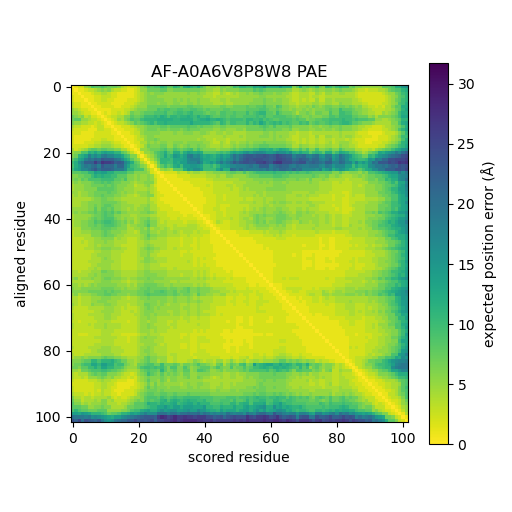-3.939 -4.556 -10.506 1.00 92.56 69 GLU A O 1
ATOM 543 N N . CYS A 1 70 ? -5.292 -5.903 -9.3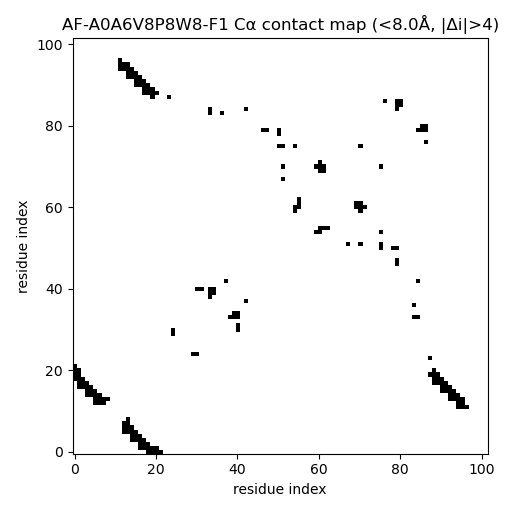17 1.00 94.94 70 CYS A N 1
ATOM 544 C CA . CYS A 1 70 ? -6.535 -5.532 -9.991 1.00 94.94 70 CYS A CA 1
ATOM 545 C C . CYS A 1 70 ? -7.185 -4.268 -9.395 1.00 94.94 70 CYS A C 1
ATOM 547 O O . CYS A 1 70 ? -8.166 -3.768 -9.943 1.00 94.94 70 CYS A O 1
ATOM 549 N N . LEU A 1 71 ? -6.693 -3.760 -8.259 1.00 96.56 71 LEU A N 1
ATOM 550 C CA . LEU A 1 71 ? -7.200 -2.531 -7.647 1.00 96.56 71 LEU A CA 1
ATOM 551 C C . LEU A 1 71 ? -6.547 -1.301 -8.284 1.00 96.56 71 LEU A C 1
ATOM 553 O O . LEU A 1 71 ? -5.363 -1.319 -8.612 1.00 96.56 71 LEU A O 1
ATOM 557 N N . ASP A 1 72 ? -7.290 -0.194 -8.381 1.00 96.38 72 ASP A N 1
ATOM 558 C CA . ASP A 1 72 ? -6.700 1.104 -8.730 1.00 96.38 72 ASP A CA 1
ATOM 559 C C . ASP A 1 72 ? -5.671 1.500 -7.650 1.00 96.38 72 ASP A C 1
ATOM 561 O O . ASP A 1 72 ? -6.054 1.755 -6.497 1.00 96.38 72 ASP A O 1
ATOM 565 N N . PRO A 1 73 ? -4.370 1.569 -7.990 1.00 93.38 73 PRO A N 1
ATOM 566 C CA . PRO A 1 73 ? -3.326 1.751 -6.992 1.00 93.38 73 PRO A CA 1
ATOM 567 C C . PRO A 1 73 ? -3.391 3.136 -6.343 1.00 93.38 73 PRO A C 1
ATOM 569 O O . PRO A 1 73 ? -3.114 3.273 -5.153 1.00 93.38 73 PRO A O 1
ATOM 572 N N . ILE A 1 74 ? -3.793 4.175 -7.079 1.00 93.44 74 ILE A N 1
ATOM 573 C CA . ILE A 1 74 ? -3.837 5.543 -6.553 1.00 93.44 74 ILE A CA 1
ATOM 574 C C . ILE A 1 74 ? -4.992 5.694 -5.568 1.00 93.44 74 ILE A C 1
ATOM 576 O O . ILE A 1 74 ? -4.808 6.261 -4.487 1.00 93.44 74 ILE A O 1
ATOM 580 N N . LYS A 1 75 ? -6.169 5.147 -5.889 1.00 95.69 75 LYS A N 1
ATOM 581 C CA . LYS A 1 75 ? -7.315 5.142 -4.966 1.00 95.69 75 LYS A CA 1
ATOM 582 C C . LYS A 1 75 ? -7.018 4.339 -3.707 1.00 95.69 75 LYS A C 1
ATOM 584 O O . LYS A 1 75 ? -7.313 4.810 -2.609 1.00 95.69 75 LYS A O 1
ATOM 589 N N . PHE A 1 76 ? -6.392 3.174 -3.857 1.00 94.81 76 PHE A N 1
ATOM 590 C CA . PHE A 1 76 ? -5.999 2.329 -2.734 1.00 94.81 76 PHE A CA 1
ATOM 591 C C . PHE A 1 76 ? -5.048 3.062 -1.775 1.00 94.81 76 PHE A C 1
ATOM 593 O O . PHE A 1 76 ? -5.317 3.171 -0.575 1.00 94.81 76 PHE A O 1
ATOM 600 N N . LEU A 1 77 ? -3.962 3.631 -2.307 1.00 92.19 77 LEU A N 1
ATOM 601 C CA . LEU A 1 77 ? -2.982 4.384 -1.522 1.00 92.19 77 LEU A CA 1
ATOM 602 C C . LEU A 1 77 ? -3.609 5.623 -0.867 1.00 92.19 77 LEU A C 1
ATOM 604 O O . LEU A 1 77 ? -3.339 5.905 0.301 1.00 92.19 77 LEU A O 1
ATOM 608 N N . LYS A 1 78 ? -4.495 6.333 -1.575 1.00 93.38 78 LYS A N 1
ATOM 609 C CA . LYS A 1 78 ? -5.215 7.485 -1.022 1.00 93.38 78 LYS A CA 1
ATOM 610 C C . LYS A 1 78 ? -6.116 7.088 0.148 1.00 93.38 78 LYS A C 1
ATOM 612 O O . LYS A 1 78 ? -6.037 7.716 1.197 1.00 93.38 78 LYS A O 1
ATOM 617 N N . LYS A 1 79 ? -6.905 6.015 0.027 1.00 94.81 79 LYS A N 1
ATOM 618 C CA . LYS A 1 79 ? -7.749 5.531 1.135 1.00 94.81 79 LYS A CA 1
ATOM 619 C C . LYS A 1 79 ? -6.926 5.110 2.351 1.00 94.81 79 LYS A C 1
ATOM 621 O O . LYS A 1 79 ? -7.337 5.388 3.475 1.00 94.81 79 LYS A O 1
ATOM 626 N N . MET A 1 80 ? -5.759 4.488 2.156 1.00 91.56 80 MET A N 1
ATOM 627 C CA . MET A 1 80 ? -4.845 4.214 3.274 1.00 91.56 80 MET A CA 1
ATOM 628 C C . MET A 1 80 ? -4.399 5.501 3.982 1.00 91.56 80 MET A C 1
ATOM 630 O O . MET A 1 80 ? -4.412 5.551 5.215 1.00 91.56 80 MET A O 1
ATOM 634 N N . ALA A 1 81 ? -4.048 6.542 3.220 1.00 89.88 81 ALA A N 1
ATOM 635 C CA . ALA A 1 81 ? -3.675 7.842 3.774 1.00 89.88 81 ALA A CA 1
ATOM 636 C C . ALA A 1 81 ? -4.838 8.500 4.536 1.00 89.88 81 ALA A C 1
ATOM 638 O O . ALA A 1 81 ? -4.666 8.904 5.687 1.00 89.88 81 ALA A O 1
ATOM 639 N N . ASP A 1 82 ? -6.036 8.515 3.946 1.00 92.38 82 ASP A N 1
ATOM 640 C CA . ASP A 1 82 ? -7.252 9.086 4.540 1.00 92.38 82 ASP A CA 1
ATOM 641 C C . ASP A 1 82 ? -7.651 8.363 5.842 1.00 92.38 82 ASP A C 1
ATOM 643 O O . ASP A 1 82 ? -8.138 8.975 6.795 1.00 92.38 82 ASP A O 1
ATOM 647 N N . MET A 1 83 ? -7.386 7.055 5.934 1.00 88.56 83 MET A N 1
ATOM 648 C CA . MET A 1 83 ? -7.602 6.274 7.155 1.00 88.56 83 MET A CA 1
ATOM 649 C C . MET A 1 83 ? -6.555 6.535 8.241 1.00 88.56 83 MET 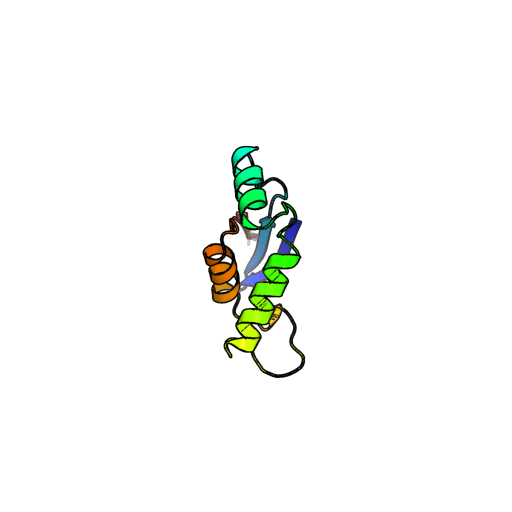A C 1
ATOM 651 O O . MET A 1 83 ? -6.758 6.130 9.384 1.00 88.56 83 MET A O 1
ATOM 655 N N . GLY A 1 84 ? -5.487 7.281 7.953 1.00 81.69 84 GLY A N 1
ATOM 656 C CA . GLY A 1 84 ? -4.498 7.718 8.936 1.00 81.69 84 GLY A CA 1
ATOM 657 C C . GLY A 1 84 ? -3.179 6.975 8.930 1.00 81.69 84 GLY A C 1
ATOM 658 O O . GLY A 1 84 ? -2.459 7.084 9.919 1.00 81.69 84 GLY A O 1
ATOM 659 N N . ALA A 1 85 ? -2.866 6.217 7.881 1.00 76.81 85 ALA A N 1
ATOM 660 C CA . ALA A 1 85 ? -1.523 5.682 7.729 1.00 76.81 85 ALA A CA 1
ATOM 661 C C . ALA A 1 85 ? -0.646 6.615 6.894 1.00 76.81 85 ALA A C 1
ATOM 663 O O . ALA A 1 85 ? -1.069 7.076 5.834 1.00 76.81 85 ALA A O 1
ATOM 664 N N . PRO A 1 86 ? 0.606 6.857 7.302 1.00 73.75 86 PRO A N 1
ATOM 665 C CA . PRO A 1 86 ? 1.555 7.563 6.462 1.00 73.75 86 PRO A CA 1
ATOM 666 C C . PRO A 1 86 ? 1.909 6.702 5.243 1.00 73.75 86 PRO A C 1
ATOM 668 O O . PRO A 1 86 ? 2.614 5.700 5.347 1.00 73.75 86 PRO A O 1
ATOM 671 N N . VAL A 1 87 ? 1.449 7.115 4.065 1.00 77.81 87 VAL A N 1
ATOM 672 C CA . VAL A 1 87 ? 1.818 6.493 2.789 1.00 77.81 87 VAL A CA 1
ATOM 673 C C . VAL A 1 87 ? 3.033 7.228 2.230 1.00 77.81 87 VAL A C 1
ATOM 675 O O . VAL A 1 87 ? 2.923 8.129 1.403 1.00 77.81 87 VAL A O 1
ATOM 678 N N . LYS A 1 88 ? 4.209 6.888 2.763 1.00 78.88 88 LYS A N 1
ATOM 679 C CA . LYS A 1 88 ? 5.493 7.471 2.364 1.00 78.88 88 LYS A CA 1
ATOM 680 C C . LYS A 1 88 ? 6.325 6.395 1.673 1.00 78.88 88 LYS A C 1
ATOM 682 O O . LYS A 1 88 ? 6.747 5.429 2.306 1.00 78.88 88 LYS A O 1
ATOM 687 N N . PHE A 1 89 ? 6.548 6.567 0.376 1.00 83.75 89 PHE A N 1
ATOM 688 C CA . PHE A 1 89 ? 7.439 5.723 -0.414 1.00 83.75 89 PHE A CA 1
ATOM 689 C C . PHE A 1 89 ? 8.566 6.573 -0.979 1.00 83.75 89 PHE A C 1
ATOM 691 O O . PHE A 1 89 ? 8.363 7.739 -1.316 1.00 83.75 89 PHE A O 1
ATOM 698 N N . ARG A 1 90 ? 9.742 5.971 -1.131 1.00 86.50 90 ARG A N 1
ATOM 699 C CA . ARG A 1 90 ? 10.822 6.554 -1.919 1.00 86.50 90 ARG A CA 1
ATOM 700 C C . ARG A 1 90 ? 10.925 5.803 -3.235 1.00 86.50 90 ARG A C 1
ATOM 702 O O . ARG A 1 90 ? 11.312 4.634 -3.253 1.00 86.50 90 ARG A O 1
ATOM 709 N N . GLU A 1 91 ? 10.599 6.501 -4.312 1.00 90.88 91 GLU A N 1
ATOM 710 C CA . GLU A 1 91 ? 10.838 6.049 -5.676 1.00 90.88 91 GLU A CA 1
ATOM 711 C C . GLU A 1 91 ? 12.260 6.424 -6.110 1.00 90.88 91 GLU A C 1
ATOM 713 O O . GLU A 1 91 ? 12.809 7.464 -5.737 1.00 90.88 91 GLU A O 1
ATOM 718 N N . THR A 1 92 ? 12.899 5.548 -6.871 1.00 93.69 92 THR A N 1
ATOM 719 C CA . THR A 1 92 ? 14.157 5.814 -7.563 1.00 93.69 92 THR A CA 1
ATOM 720 C C . THR A 1 92 ? 14.063 5.208 -8.951 1.00 93.69 92 THR A C 1
ATOM 7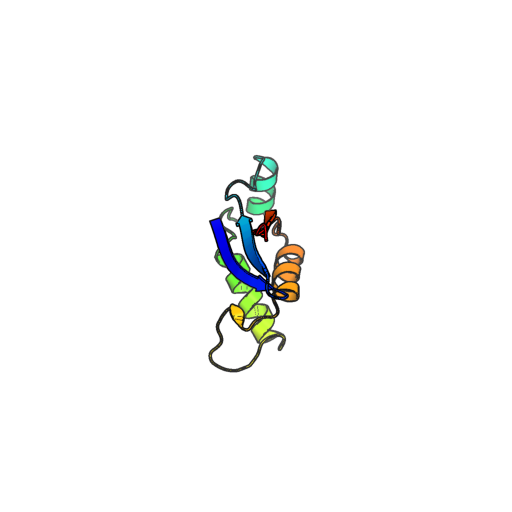22 O O . THR A 1 92 ? 13.663 4.055 -9.093 1.00 93.69 92 THR A O 1
ATOM 725 N N . VAL A 1 93 ? 14.426 5.999 -9.957 1.00 93.31 93 VAL A N 1
ATOM 726 C CA . VAL A 1 93 ? 14.411 5.597 -11.363 1.00 93.31 93 VAL A CA 1
ATOM 727 C C . VAL A 1 93 ? 15.843 5.620 -11.872 1.00 93.31 93 VAL A C 1
ATOM 729 O O . VAL A 1 93 ? 16.518 6.646 -11.774 1.00 93.31 93 VAL A O 1
ATOM 732 N N . SER A 1 94 ? 16.304 4.496 -12.401 1.00 91.69 94 SER A N 1
ATOM 733 C CA . SER A 1 94 ? 17.604 4.364 -13.054 1.00 91.69 94 SER A CA 1
ATOM 734 C C . SER A 1 94 ? 17.403 3.942 -14.506 1.00 91.69 94 SER A C 1
ATOM 736 O O . SER A 1 94 ? 16.499 3.177 -14.842 1.00 91.69 94 SER A O 1
ATOM 738 N N . LYS A 1 95 ? 18.240 4.488 -15.385 1.00 89.19 95 LYS A N 1
ATOM 739 C CA . LYS A 1 95 ? 18.215 4.224 -16.821 1.00 89.19 95 LYS A CA 1
ATOM 740 C C . LYS A 1 95 ? 19.620 3.877 -17.280 1.00 89.19 95 LYS A C 1
ATOM 742 O O . LYS A 1 95 ? 20.573 4.562 -16.909 1.00 89.19 95 LYS A O 1
ATOM 747 N N . GLU A 1 96 ? 19.730 2.840 -18.095 1.00 82.75 96 GLU A N 1
ATOM 748 C CA . GLU A 1 96 ? 20.985 2.480 -18.744 1.00 82.75 96 GLU A CA 1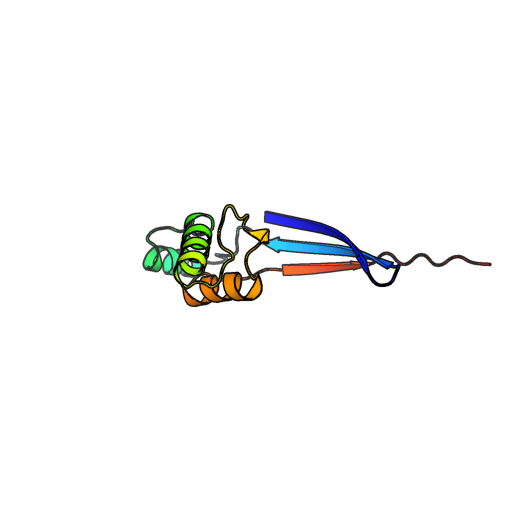
ATOM 749 C C . GLU A 1 96 ? 21.131 3.265 -20.055 1.00 82.75 96 GLU A C 1
ATOM 751 O O . GLU A 1 96 ? 20.195 3.348 -20.851 1.00 82.75 96 GLU A O 1
ATOM 756 N N . ILE A 1 97 ? 22.297 3.881 -20.271 1.00 83.75 97 ILE A N 1
ATOM 757 C CA . ILE A 1 97 ? 22.611 4.623 -21.498 1.00 83.75 97 ILE A CA 1
ATOM 758 C C . ILE A 1 97 ? 23.823 3.961 -22.146 1.00 83.75 97 ILE A C 1
ATOM 760 O O . ILE A 1 97 ? 24.929 4.031 -21.611 1.00 83.75 97 ILE A O 1
ATOM 764 N N . ILE A 1 98 ? 23.615 3.342 -23.308 1.00 80.44 98 ILE A N 1
ATOM 765 C CA . ILE A 1 98 ? 24.678 2.721 -24.102 1.00 80.44 98 ILE A CA 1
ATOM 766 C C . ILE A 1 98 ? 25.008 3.654 -25.268 1.00 80.44 98 ILE A C 1
ATOM 768 O O . ILE A 1 98 ? 24.150 3.950 -26.097 1.00 80.44 98 ILE A O 1
ATOM 772 N N . ILE A 1 99 ? 26.255 4.124 -25.337 1.00 84.31 99 ILE A N 1
ATOM 773 C CA . ILE A 1 99 ? 26.760 4.953 -26.438 1.00 84.31 99 ILE A CA 1
ATOM 774 C C . ILE A 1 99 ? 27.776 4.120 -27.220 1.00 84.31 99 ILE A C 1
ATOM 776 O O . ILE A 1 99 ? 28.836 3.784 -26.696 1.00 84.31 99 ILE A O 1
ATOM 780 N N . SER A 1 100 ? 27.467 3.788 -28.472 1.00 83.69 100 SER A N 1
ATOM 781 C CA . SER A 1 100 ? 28.391 3.084 -29.369 1.00 83.69 100 SER A CA 1
ATOM 782 C C . SER A 1 100 ? 29.132 4.085 -30.261 1.00 83.69 100 SER A C 1
ATOM 784 O O . SER A 1 100 ? 28.503 4.949 -30.873 1.00 83.69 100 SER A O 1
ATOM 786 N N . GLN A 1 101 ? 30.461 3.975 -30.350 1.00 64.75 101 GLN A N 1
ATOM 787 C CA . GLN A 1 101 ? 31.250 4.699 -31.354 1.00 64.75 101 GLN A CA 1
ATOM 788 C C . GLN A 1 101 ? 31.206 3.941 -32.690 1.00 64.75 101 GLN A C 1
ATOM 790 O O . GLN A 1 101 ? 31.235 2.710 -32.698 1.00 64.75 101 GLN A O 1
ATOM 795 N N . LYS A 1 102 ? 31.072 4.694 -33.790 1.00 54.19 102 LYS A N 1
ATOM 796 C CA . LYS A 1 102 ? 31.134 4.193 -35.171 1.00 54.19 102 LYS A CA 1
ATOM 797 C C . LYS A 1 102 ? 32.562 3.878 -35.589 1.00 54.19 102 LYS A C 1
ATOM 799 O O . LYS A 1 102 ? 33.457 4.645 -35.173 1.00 54.19 102 LYS A O 1
#